Protein AF-A0A2P4XCF8-F1 (afdb_monomer_lite)

Structure (mmCIF, N/CA/C/O backbone):
data_AF-A0A2P4XCF8-F1
#
_entry.id   AF-A0A2P4XCF8-F1
#
loop_
_atom_site.group_PDB
_atom_site.id
_atom_site.type_symbol
_atom_site.label_atom_id
_atom_site.label_alt_id
_atom_site.label_comp_id
_atom_site.label_asym_id
_atom_site.label_entity_id
_atom_site.label_seq_id
_atom_site.pdbx_PDB_ins_code
_atom_site.Cartn_x
_atom_site.Cartn_y
_atom_site.Cartn_z
_atom_site.occupancy
_atom_site.B_iso_or_equiv
_atom_site.auth_seq_id
_atom_site.auth_comp_id
_atom_site.auth_asym_id
_atom_site.auth_atom_id
_atom_site.pdbx_PDB_model_num
ATOM 1 N N . ARG A 1 1 ? 18.009 -1.859 -22.584 1.00 47.28 1 ARG A N 1
ATOM 2 C CA . ARG A 1 1 ? 17.392 -3.135 -22.154 1.00 47.28 1 ARG A CA 1
ATOM 3 C C . ARG A 1 1 ? 18.493 -3.976 -21.520 1.00 47.28 1 ARG A C 1
ATOM 5 O O . ARG A 1 1 ? 19.108 -4.762 -22.222 1.00 47.28 1 ARG A O 1
ATOM 12 N N . GLU A 1 2 ? 18.806 -3.766 -20.247 1.00 42.72 2 GLU A N 1
ATOM 13 C CA . GLU A 1 2 ? 19.659 -4.710 -19.518 1.00 42.72 2 GLU A CA 1
ATOM 14 C C . GLU A 1 2 ? 18.765 -5.636 -18.689 1.00 42.72 2 GLU A C 1
ATOM 16 O O . GLU A 1 2 ? 17.985 -5.171 -17.863 1.00 42.72 2 GLU A O 1
ATOM 21 N N . GLY A 1 3 ? 18.876 -6.946 -18.927 1.00 54.44 3 GLY A N 1
ATOM 22 C CA . GLY A 1 3 ? 18.850 -7.909 -17.826 1.00 54.44 3 GLY A CA 1
ATOM 23 C C . GLY A 1 3 ? 17.571 -8.683 -17.511 1.00 54.44 3 GLY A C 1
ATOM 24 O O . GLY A 1 3 ? 17.564 -9.361 -16.488 1.00 54.44 3 GLY A O 1
ATOM 25 N N . CYS A 1 4 ? 16.515 -8.669 -18.331 1.00 63.50 4 CYS A N 1
ATOM 26 C CA . CYS A 1 4 ? 15.414 -9.615 -18.122 1.00 63.50 4 CYS A CA 1
ATOM 27 C C . CYS A 1 4 ? 14.960 -10.284 -19.421 1.00 63.50 4 CYS A C 1
ATOM 29 O O . CYS A 1 4 ? 14.309 -9.662 -20.254 1.00 63.50 4 CYS A O 1
ATOM 31 N N . ASN A 1 5 ? 15.322 -11.561 -19.572 1.00 63.66 5 ASN A N 1
ATOM 32 C CA . ASN A 1 5 ? 14.910 -12.431 -20.680 1.00 63.66 5 ASN A CA 1
ATOM 33 C C . ASN A 1 5 ? 13.666 -13.270 -20.323 1.00 63.66 5 ASN A C 1
ATOM 35 O O . ASN A 1 5 ? 13.393 -14.275 -20.977 1.00 63.66 5 ASN A O 1
ATOM 39 N N . ALA A 1 6 ? 12.958 -12.921 -19.244 1.00 68.00 6 ALA A N 1
ATOM 40 C CA . ALA A 1 6 ? 11.748 -13.622 -18.840 1.00 68.00 6 ALA A CA 1
ATOM 41 C C . ALA A 1 6 ? 10.607 -13.336 -19.827 1.00 68.00 6 ALA A C 1
ATOM 43 O O . ALA A 1 6 ? 10.536 -12.257 -20.415 1.00 68.00 6 ALA A O 1
ATOM 44 N N . ILE A 1 7 ? 9.702 -14.305 -19.988 1.00 74.44 7 ILE A N 1
ATOM 45 C CA . ILE A 1 7 ? 8.456 -14.098 -20.732 1.00 74.44 7 ILE A CA 1
ATOM 46 C C . ILE A 1 7 ? 7.676 -12.987 -20.026 1.00 74.44 7 ILE A C 1
ATOM 48 O O . ILE A 1 7 ? 7.408 -13.079 -18.826 1.00 74.44 7 ILE A O 1
ATOM 52 N N . GLU A 1 8 ? 7.317 -11.940 -20.766 1.00 78.50 8 GLU A N 1
ATOM 53 C CA . GLU A 1 8 ? 6.497 -10.861 -20.228 1.00 78.50 8 GLU A CA 1
ATOM 54 C C . GLU A 1 8 ? 5.083 -11.384 -19.947 1.00 78.50 8 GLU A C 1
ATOM 56 O O . GLU A 1 8 ? 4.301 -11.653 -20.854 1.00 78.50 8 GLU A O 1
ATOM 61 N N . SER A 1 9 ? 4.775 -11.552 -18.664 1.00 89.31 9 SER A N 1
ATOM 62 C CA . SER A 1 9 ? 3.440 -11.817 -18.131 1.00 89.31 9 SER A CA 1
ATOM 63 C C . SER A 1 9 ? 3.095 -10.745 -17.106 1.00 89.31 9 SER A C 1
ATOM 65 O O . SER A 1 9 ? 4.006 -10.155 -16.525 1.00 89.31 9 SER A O 1
ATOM 67 N N . ASP A 1 10 ? 1.811 -10.525 -16.817 1.00 90.31 10 ASP A N 1
ATOM 68 C CA . ASP A 1 10 ? 1.398 -9.544 -15.801 1.00 90.31 10 ASP A CA 1
ATOM 69 C C . ASP A 1 10 ? 2.101 -9.783 -14.459 1.00 90.31 10 ASP A C 1
ATOM 71 O O . ASP A 1 10 ? 2.633 -8.852 -13.856 1.00 90.31 10 ASP A O 1
ATOM 75 N N . GLN A 1 11 ? 2.214 -11.046 -14.039 1.00 93.75 11 GLN A N 1
ATOM 76 C CA . GLN A 1 11 ? 2.966 -11.405 -12.840 1.00 93.75 11 GLN A CA 1
ATOM 77 C C . GLN A 1 11 ? 4.424 -10.949 -12.930 1.00 93.75 11 GLN A C 1
ATOM 79 O O . GLN A 1 11 ? 4.952 -10.344 -11.997 1.00 93.75 11 GLN A O 1
ATOM 84 N N . HIS A 1 12 ? 5.080 -11.196 -14.063 1.00 90.06 12 HIS A N 1
ATOM 85 C CA . HIS A 1 12 ? 6.446 -10.746 -14.243 1.00 90.06 12 HIS A CA 1
ATOM 86 C C . HIS A 1 12 ? 6.551 -9.218 -14.169 1.00 90.06 12 HIS A C 1
ATOM 88 O O . HIS A 1 12 ? 7.396 -8.697 -13.440 1.00 90.06 12 HIS A O 1
ATOM 94 N N . LEU A 1 13 ? 5.677 -8.490 -14.871 1.00 89.56 13 LEU A N 1
ATOM 95 C CA . LEU A 1 13 ? 5.758 -7.030 -14.957 1.00 89.56 13 LEU A CA 1
ATOM 96 C C . LEU A 1 13 ? 5.456 -6.345 -13.622 1.00 89.56 13 LEU A C 1
ATOM 98 O O . LEU A 1 13 ? 6.090 -5.337 -13.307 1.00 89.56 13 LEU A O 1
ATOM 102 N N . PHE A 1 14 ? 4.501 -6.880 -12.859 1.00 93.31 14 PHE A N 1
ATOM 103 C CA . PHE A 1 14 ? 3.976 -6.241 -11.656 1.00 93.31 14 PHE A CA 1
ATOM 104 C C . PHE A 1 14 ? 4.471 -6.845 -10.350 1.00 93.31 14 PHE A C 1
ATOM 106 O O . PHE A 1 14 ? 4.269 -6.211 -9.318 1.00 93.31 14 PHE A O 1
ATOM 113 N N . PHE A 1 15 ? 5.109 -8.018 -10.357 1.00 93.25 15 PHE A N 1
ATOM 114 C CA . PHE A 1 15 ? 5.485 -8.724 -9.129 1.00 93.25 15 PHE A CA 1
ATOM 115 C C . PHE A 1 15 ? 6.909 -9.294 -9.147 1.00 93.25 15 PHE A C 1
ATOM 117 O O . PHE A 1 15 ? 7.664 -9.024 -8.214 1.00 93.25 15 PHE A O 1
ATOM 124 N N . ASP A 1 16 ? 7.308 -10.019 -10.199 1.00 91.19 16 ASP A N 1
ATOM 125 C CA . ASP A 1 16 ? 8.586 -10.758 -10.191 1.00 91.19 16 ASP A CA 1
ATOM 126 C C . ASP A 1 16 ? 9.787 -9.965 -10.731 1.00 91.19 16 ASP A C 1
ATOM 128 O O . ASP A 1 16 ? 10.932 -10.283 -10.403 1.00 91.19 16 ASP A O 1
ATOM 132 N N . CYS A 1 17 ? 9.570 -8.944 -11.567 1.00 88.81 17 CYS A N 1
ATOM 133 C CA . CYS A 1 17 ? 10.656 -8.116 -12.099 1.00 88.81 17 CYS A CA 1
ATOM 134 C C . CYS A 1 17 ? 11.455 -7.460 -10.959 1.00 88.81 17 CYS A C 1
ATOM 136 O O . CYS A 1 17 ? 10.873 -7.032 -9.968 1.00 88.81 17 CYS A O 1
ATOM 138 N N . THR A 1 18 ? 12.778 -7.319 -11.106 1.00 86.19 18 THR A N 1
ATOM 139 C CA . THR A 1 18 ? 13.702 -6.842 -10.057 1.00 86.19 18 THR A CA 1
ATOM 140 C C . THR A 1 18 ? 13.214 -5.599 -9.306 1.00 86.19 18 THR A C 1
ATOM 142 O O . THR A 1 18 ? 13.278 -5.564 -8.076 1.00 86.19 18 THR A O 1
ATOM 145 N N . LEU A 1 19 ? 12.696 -4.596 -10.026 1.00 83.56 19 LEU A N 1
ATOM 146 C CA . LEU A 1 19 ? 12.141 -3.383 -9.417 1.00 83.56 19 LEU A CA 1
ATOM 147 C C . LEU A 1 19 ? 10.877 -3.690 -8.601 1.00 83.56 19 LEU A C 1
ATOM 149 O O . LEU A 1 19 ? 10.805 -3.342 -7.423 1.00 83.56 19 LEU A O 1
ATOM 153 N N . ALA A 1 20 ? 9.899 -4.359 -9.216 1.00 92.31 20 ALA A N 1
ATOM 154 C CA . ALA A 1 20 ? 8.633 -4.709 -8.578 1.00 92.31 20 ALA A CA 1
ATOM 155 C C . ALA A 1 20 ? 8.856 -5.603 -7.351 1.00 92.31 20 ALA A C 1
ATOM 157 O O . ALA A 1 20 ? 8.339 -5.312 -6.276 1.00 92.31 20 ALA A O 1
ATOM 158 N N . LEU A 1 21 ? 9.703 -6.625 -7.475 1.00 92.88 21 LEU A N 1
ATOM 159 C CA . LEU A 1 21 ? 10.076 -7.527 -6.393 1.00 92.88 21 LEU A CA 1
ATOM 160 C C . LEU A 1 21 ? 10.729 -6.772 -5.231 1.00 92.88 21 LEU A C 1
ATOM 162 O O . LEU A 1 21 ? 10.429 -7.049 -4.069 1.00 92.88 21 LEU A O 1
ATOM 166 N N . GLY A 1 22 ? 11.610 -5.812 -5.530 1.00 92.56 22 GLY A N 1
ATOM 167 C CA . GLY A 1 22 ? 12.216 -4.940 -4.528 1.00 92.56 22 GLY A CA 1
ATOM 168 C C . GLY A 1 22 ? 11.162 -4.177 -3.726 1.00 92.56 22 GLY A C 1
ATOM 169 O O . GLY A 1 22 ? 11.191 -4.205 -2.499 1.00 92.56 22 GLY A O 1
ATOM 170 N N . LEU A 1 23 ? 10.192 -3.564 -4.406 1.00 95.12 23 LEU A N 1
ATOM 171 C CA . LEU A 1 23 ? 9.104 -2.824 -3.761 1.00 95.12 23 LEU A CA 1
ATOM 172 C C . LEU A 1 23 ? 8.175 -3.736 -2.959 1.00 95.12 23 LEU A C 1
ATOM 174 O O . LEU A 1 23 ? 7.912 -3.466 -1.786 1.00 95.12 23 LEU A O 1
ATOM 178 N N . TRP A 1 24 ? 7.732 -4.848 -3.549 1.00 96.44 24 TRP A N 1
ATOM 179 C CA . TRP A 1 24 ? 6.847 -5.797 -2.880 1.00 96.44 24 TRP A CA 1
ATOM 180 C C . TRP A 1 24 ? 7.485 -6.423 -1.650 1.00 96.44 24 TRP A C 1
ATOM 182 O O . TRP A 1 24 ? 6.780 -6.662 -0.680 1.00 96.44 24 TRP A O 1
ATOM 192 N N . ARG A 1 25 ? 8.804 -6.637 -1.614 1.00 95.19 25 ARG A N 1
ATOM 193 C CA . ARG A 1 25 ? 9.470 -7.099 -0.384 1.00 95.19 25 ARG A CA 1
ATOM 194 C C . ARG A 1 25 ? 9.204 -6.167 0.796 1.00 95.19 25 ARG A C 1
ATOM 196 O O . ARG A 1 25 ? 8.838 -6.660 1.855 1.00 95.19 25 ARG A O 1
ATOM 203 N N . HIS A 1 26 ? 9.324 -4.855 0.604 1.00 94.75 26 HIS A N 1
ATOM 204 C CA . HIS A 1 26 ? 9.059 -3.878 1.662 1.00 94.75 26 HIS A CA 1
ATOM 205 C C . HIS A 1 26 ? 7.565 -3.751 1.971 1.00 94.75 26 HIS A C 1
ATOM 207 O O . HIS A 1 26 ? 7.172 -3.761 3.132 1.00 94.75 26 HIS A O 1
ATOM 213 N N . VAL A 1 27 ? 6.719 -3.688 0.941 1.00 95.44 27 VAL A N 1
ATOM 214 C CA . VAL A 1 27 ? 5.262 -3.569 1.111 1.00 95.44 27 VAL A CA 1
ATOM 215 C C . VAL A 1 27 ? 4.676 -4.780 1.842 1.00 95.44 27 VAL A C 1
ATOM 217 O O . VAL A 1 27 ? 3.872 -4.622 2.757 1.00 95.44 27 VAL A O 1
ATOM 220 N N . LEU A 1 28 ? 5.103 -5.991 1.480 1.00 95.50 28 LEU A N 1
ATOM 221 C CA . LEU A 1 28 ? 4.653 -7.225 2.124 1.00 95.50 28 LEU A CA 1
ATOM 222 C C . LEU A 1 28 ? 5.206 -7.379 3.542 1.00 95.50 28 LEU A C 1
ATOM 224 O O . LEU A 1 28 ? 4.567 -8.032 4.363 1.00 95.50 28 LEU A O 1
ATOM 228 N N . ASP A 1 29 ? 6.368 -6.794 3.838 1.00 94.06 29 ASP A N 1
ATOM 229 C CA . ASP A 1 29 ? 6.904 -6.769 5.197 1.00 94.06 29 ASP A CA 1
ATOM 230 C C . ASP A 1 29 ? 6.094 -5.835 6.109 1.00 94.06 29 ASP A C 1
ATOM 232 O O . ASP A 1 29 ? 5.775 -6.223 7.230 1.00 94.06 29 ASP A O 1
ATOM 236 N N . ILE A 1 30 ? 5.648 -4.676 5.598 1.00 93.75 30 ILE A N 1
ATOM 237 C CA . ILE A 1 30 ? 4.744 -3.763 6.323 1.00 93.75 30 ILE A CA 1
ATOM 238 C C . ILE A 1 30 ? 3.482 -4.501 6.780 1.00 93.75 30 ILE A C 1
ATOM 240 O O . ILE A 1 30 ? 3.122 -4.443 7.950 1.00 93.75 30 ILE A O 1
ATOM 244 N N . VAL A 1 31 ? 2.828 -5.248 5.888 1.00 93.38 31 VAL A N 1
ATOM 245 C CA . VAL A 1 31 ? 1.551 -5.920 6.204 1.00 93.38 31 VAL A CA 1
ATOM 246 C C . VAL A 1 31 ? 1.711 -7.321 6.801 1.00 93.38 31 VAL A C 1
ATOM 248 O O . VAL A 1 31 ? 0.72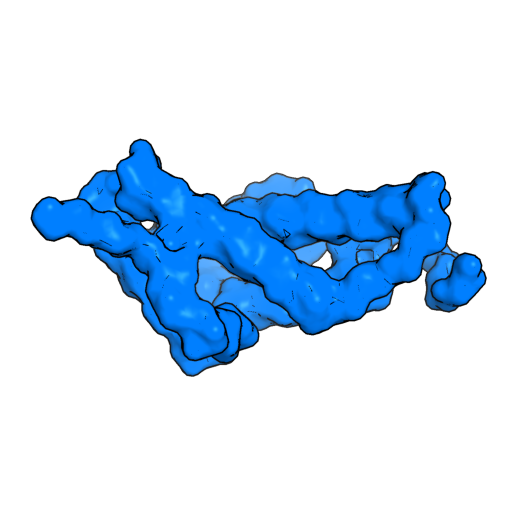0 -8.013 7.037 1.00 93.38 31 VAL A O 1
ATOM 251 N N . ARG A 1 32 ? 2.943 -7.762 7.083 1.00 93.44 32 ARG A N 1
ATOM 252 C CA . ARG A 1 32 ? 3.239 -9.118 7.576 1.00 93.44 32 ARG A CA 1
ATOM 253 C C . ARG A 1 32 ? 2.508 -9.457 8.876 1.00 93.44 32 ARG A C 1
ATOM 255 O O . ARG A 1 32 ? 2.135 -10.612 9.088 1.00 93.44 32 ARG A O 1
ATOM 262 N N . MET A 1 33 ? 2.335 -8.465 9.746 1.00 91.12 33 MET A N 1
ATOM 263 C CA . MET A 1 33 ? 1.647 -8.618 11.031 1.00 91.12 33 MET A CA 1
ATOM 264 C C . MET A 1 33 ? 0.120 -8.591 10.915 1.00 91.12 33 MET A C 1
ATOM 266 O O . MET A 1 33 ? -0.551 -8.971 11.862 1.00 91.12 33 MET A O 1
ATOM 270 N N . LEU A 1 34 ? -0.435 -8.176 9.773 1.00 94.38 34 LEU A N 1
ATOM 271 C CA . LEU A 1 34 ? -1.883 -8.048 9.599 1.00 94.38 34 LEU A CA 1
ATOM 272 C C . LEU A 1 34 ? -2.541 -9.378 9.226 1.00 94.38 34 LEU A C 1
ATOM 274 O O . LEU A 1 34 ? -3.627 -9.688 9.705 1.00 94.38 34 LEU A O 1
ATOM 278 N N . PHE A 1 35 ? -1.872 -10.193 8.406 1.00 96.12 35 PHE A N 1
ATOM 279 C CA . PHE A 1 35 ? -2.468 -11.383 7.792 1.00 96.12 35 PHE A CA 1
ATOM 280 C C . PHE A 1 35 ? -1.853 -12.694 8.290 1.00 96.12 35 PHE A C 1
ATOM 282 O O . PHE A 1 35 ? -0.670 -12.752 8.646 1.00 96.12 35 PHE A O 1
ATOM 289 N N . LYS A 1 36 ? -2.659 -13.767 8.295 1.00 96.19 36 LYS A N 1
ATOM 290 C CA . LYS A 1 36 ? -2.220 -15.128 8.676 1.00 96.19 36 LYS A CA 1
ATOM 291 C C . LYS A 1 36 ? -1.188 -15.701 7.707 1.00 96.19 36 LYS A C 1
ATOM 293 O O . LYS A 1 36 ? -0.314 -16.471 8.103 1.00 96.19 36 LYS A O 1
ATOM 298 N N . HIS A 1 37 ? -1.264 -15.295 6.444 1.00 94.25 37 HIS A N 1
ATOM 299 C CA . HIS A 1 37 ? -0.355 -15.723 5.390 1.00 94.25 37 HIS A CA 1
ATOM 300 C C . HIS A 1 37 ? 0.213 -14.517 4.651 1.00 94.25 37 HIS A C 1
ATOM 302 O O . HIS A 1 37 ? -0.414 -13.461 4.567 1.00 94.25 37 HIS A O 1
ATOM 308 N N . LYS A 1 38 ? 1.416 -14.684 4.102 1.00 95.00 38 LYS A N 1
ATOM 309 C CA . LYS A 1 38 ? 2.035 -13.670 3.252 1.00 95.00 38 LYS A CA 1
ATOM 310 C C . LYS A 1 38 ? 1.221 -13.538 1.952 1.00 95.00 38 LYS A C 1
ATOM 312 O O . LYS A 1 38 ? 1.039 -14.565 1.299 1.00 95.00 38 LYS A O 1
ATOM 317 N N . PRO A 1 39 ? 0.803 -12.321 1.548 1.00 96.00 39 PRO A N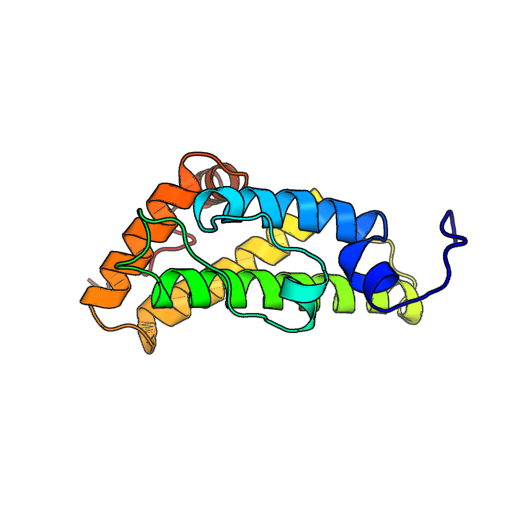 1
ATOM 318 C CA . PRO A 1 39 ? 0.123 -12.127 0.272 1.00 96.00 39 PRO A CA 1
ATOM 319 C C . PRO A 1 39 ? 0.956 -12.646 -0.906 1.00 96.00 39 PRO A C 1
ATOM 321 O O . PRO A 1 39 ? 2.158 -12.372 -1.013 1.00 96.00 39 PRO A O 1
ATOM 324 N N . THR A 1 40 ? 0.306 -13.399 -1.786 1.00 95.44 40 THR A N 1
ATOM 325 C CA . THR A 1 40 ? 0.859 -13.912 -3.042 1.00 95.44 40 THR A CA 1
ATOM 326 C C . THR A 1 40 ? 0.519 -12.986 -4.209 1.00 95.44 40 THR A C 1
ATOM 328 O O . THR A 1 40 ? -0.290 -12.065 -4.080 1.00 95.44 40 THR A O 1
ATOM 331 N N . TRP A 1 41 ? 1.091 -13.260 -5.386 1.00 95.38 41 TRP A N 1
ATOM 332 C CA . TRP A 1 41 ? 0.682 -12.579 -6.614 1.00 95.38 41 TRP A CA 1
ATOM 333 C C . TRP A 1 41 ? -0.831 -12.672 -6.853 1.00 95.38 41 TRP A C 1
ATOM 335 O O . TRP A 1 41 ? -1.447 -11.667 -7.185 1.00 95.38 41 TRP A O 1
ATOM 345 N N . LEU A 1 42 ? -1.448 -13.840 -6.645 1.00 95.81 42 LEU A N 1
ATOM 346 C CA . LEU A 1 42 ? -2.884 -14.010 -6.886 1.00 95.81 42 LEU A CA 1
ATOM 347 C C . LEU A 1 42 ? -3.734 -13.186 -5.916 1.00 95.81 42 LEU A C 1
ATOM 349 O O . LEU A 1 42 ? -4.761 -12.649 -6.323 1.00 95.81 42 LEU A O 1
ATOM 353 N N . ASP A 1 43 ? -3.302 -13.043 -4.663 1.00 96.38 43 ASP A N 1
ATOM 354 C CA . ASP A 1 43 ? -4.006 -12.212 -3.676 1.00 96.38 43 ASP A CA 1
ATOM 355 C C . ASP A 1 43 ? -3.948 -10.728 -4.059 1.00 96.38 43 ASP A C 1
ATOM 357 O O . ASP A 1 43 ? -4.925 -9.993 -3.909 1.00 96.38 43 ASP A O 1
ATOM 361 N N . ILE A 1 44 ? -2.814 -10.298 -4.617 1.00 96.38 44 ILE A N 1
ATOM 362 C CA . ILE A 1 44 ? -2.608 -8.937 -5.114 1.00 96.38 44 ILE A CA 1
ATOM 363 C C . ILE A 1 44 ? -3.414 -8.694 -6.395 1.00 96.38 44 ILE A C 1
ATOM 365 O O . ILE A 1 44 ? -4.182 -7.737 -6.460 1.00 96.38 44 ILE A O 1
ATOM 369 N N . ALA A 1 45 ? -3.248 -9.550 -7.402 1.00 95.31 45 ALA A N 1
ATOM 370 C CA . ALA A 1 45 ? -3.804 -9.363 -8.737 1.00 95.31 45 ALA A CA 1
ATOM 371 C C . ALA A 1 45 ? -5.329 -9.480 -8.763 1.00 95.31 45 ALA A C 1
ATOM 373 O O . ALA A 1 45 ? -5.992 -8.723 -9.464 1.00 95.31 45 ALA A O 1
ATOM 374 N N . LEU A 1 46 ? -5.886 -10.413 -7.986 1.00 94.94 46 LEU A N 1
ATOM 375 C CA . LEU A 1 46 ? -7.329 -10.663 -7.938 1.00 94.94 46 LEU A CA 1
ATOM 376 C C . LEU A 1 46 ? -8.014 -9.966 -6.765 1.00 94.94 46 LEU A C 1
ATOM 378 O O . LEU A 1 46 ? -9.201 -10.183 -6.546 1.00 94.94 46 LEU A O 1
ATOM 382 N N . ALA A 1 47 ? -7.269 -9.169 -5.994 1.00 94.12 47 ALA A N 1
ATOM 383 C CA . ALA A 1 47 ? -7.764 -8.516 -4.793 1.00 94.12 47 ALA A CA 1
ATOM 384 C C . ALA A 1 47 ? -8.500 -9.476 -3.839 1.00 94.12 47 ALA A C 1
ATOM 386 O O . ALA A 1 47 ? -9.537 -9.116 -3.285 1.00 94.12 47 ALA A O 1
ATOM 387 N N . ARG A 1 48 ? -7.975 -10.699 -3.670 1.00 93.44 48 ARG A N 1
ATOM 388 C CA . ARG A 1 48 ? -8.647 -11.740 -2.881 1.00 93.44 48 ARG A CA 1
ATOM 389 C C . ARG A 1 48 ? -8.804 -11.287 -1.438 1.00 93.44 48 ARG A C 1
ATOM 391 O O . ARG A 1 48 ? -7.933 -10.609 -0.889 1.00 93.44 48 ARG A O 1
ATOM 398 N N . GLU A 1 49 ? -9.904 -11.715 -0.840 1.00 92.19 49 GLU A N 1
ATOM 399 C CA . GLU A 1 49 ? -10.118 -11.588 0.590 1.00 92.19 49 GLU A CA 1
ATOM 400 C C . GLU A 1 49 ? -9.003 -12.319 1.343 1.00 92.19 49 GLU A C 1
ATOM 402 O O . GLU A 1 49 ? -8.630 -13.450 1.013 1.00 92.19 49 GLU A O 1
ATOM 407 N N . MET A 1 50 ? -8.423 -11.629 2.319 1.00 94.62 50 MET A N 1
ATOM 408 C CA . MET A 1 50 ? -7.276 -12.105 3.071 1.00 94.62 50 MET A CA 1
ATOM 409 C C . MET A 1 50 ? -7.654 -12.277 4.531 1.00 94.62 50 MET A C 1
ATOM 411 O O . MET A 1 50 ? -8.128 -11.342 5.164 1.00 94.62 50 MET A O 1
ATOM 415 N N . HIS A 1 51 ? -7.346 -13.445 5.086 1.00 95.44 51 HIS A N 1
ATOM 416 C CA . HIS A 1 51 ? -7.602 -13.723 6.493 1.00 95.44 51 HIS A CA 1
ATOM 417 C C . HIS A 1 51 ? -6.646 -12.928 7.385 1.00 95.44 51 HIS A C 1
ATOM 419 O O . HIS A 1 51 ? -5.426 -13.171 7.395 1.00 95.44 51 HIS A O 1
ATOM 425 N N . VAL A 1 52 ? -7.211 -11.995 8.149 1.00 97.00 52 VAL A N 1
ATOM 426 C CA . VAL A 1 52 ? -6.482 -11.242 9.170 1.00 97.00 52 VAL A CA 1
ATOM 427 C C . VAL A 1 52 ? -6.074 -12.157 10.323 1.00 97.00 52 VAL A C 1
ATOM 429 O O . VAL A 1 52 ? -6.674 -13.210 10.547 1.00 97.00 52 VAL A O 1
ATOM 432 N N . ARG A 1 53 ? -5.000 -11.813 11.037 1.00 96.06 53 ARG A N 1
ATOM 433 C CA . ARG A 1 53 ? -4.632 -12.530 12.268 1.00 96.06 53 ARG A CA 1
ATOM 434 C C . ARG A 1 53 ? -5.680 -12.285 13.348 1.00 96.06 53 ARG A C 1
ATOM 436 O O . ARG A 1 53 ? -6.354 -11.264 13.326 1.00 96.06 53 ARG A O 1
ATOM 443 N N . ASP A 1 54 ? -5.762 -13.192 14.317 1.00 96.50 54 ASP A N 1
ATOM 444 C CA . ASP A 1 54 ? -6.824 -13.167 15.331 1.00 96.50 54 ASP A CA 1
ATOM 445 C C . ASP A 1 54 ? -6.841 -11.847 16.130 1.00 96.50 54 ASP A C 1
ATOM 447 O O . ASP A 1 54 ? -7.906 -11.323 16.440 1.00 96.50 54 ASP A O 1
ATOM 451 N N . GLU A 1 55 ? -5.666 -11.250 16.362 1.00 94.56 55 GLU A N 1
ATOM 452 C CA . GLU A 1 55 ? -5.484 -9.937 17.005 1.00 94.56 55 GLU A CA 1
ATOM 453 C C . GLU A 1 55 ? -6.109 -8.747 16.246 1.00 94.56 55 GLU A C 1
ATOM 455 O O . GLU A 1 55 ? -6.219 -7.657 16.807 1.00 94.56 55 GLU A O 1
ATOM 460 N N . TRP A 1 56 ? -6.498 -8.953 14.986 1.00 95.81 56 TRP A N 1
ATOM 461 C CA . TRP A 1 56 ? -7.080 -7.957 14.086 1.00 95.81 56 TRP A CA 1
ATOM 462 C C . TRP A 1 56 ? -8.533 -8.248 13.717 1.00 95.81 56 TRP A C 1
ATOM 464 O O . TRP A 1 56 ? -9.093 -7.511 12.912 1.00 95.81 56 TRP A O 1
ATOM 474 N N . THR A 1 57 ? -9.154 -9.282 14.291 1.00 95.19 57 THR A N 1
ATOM 475 C CA . THR A 1 57 ? -10.539 -9.673 13.964 1.00 95.19 57 THR A CA 1
ATOM 476 C C . THR A 1 57 ? -11.513 -8.503 14.144 1.00 95.19 57 THR A C 1
ATOM 478 O O . THR A 1 57 ? -12.300 -8.210 13.252 1.00 95.19 57 THR A O 1
ATOM 481 N N . ASP A 1 58 ? -11.376 -7.741 15.233 1.00 95.25 58 ASP A N 1
ATOM 482 C CA . ASP A 1 58 ? -12.226 -6.569 15.508 1.00 95.25 58 ASP A CA 1
ATOM 483 C C . ASP A 1 58 ? -11.921 -5.354 14.605 1.00 95.25 58 ASP A C 1
ATOM 485 O O . ASP A 1 58 ? -12.618 -4.347 14.664 1.00 95.25 58 ASP A O 1
ATOM 489 N N . HIS A 1 59 ? -10.864 -5.428 13.789 1.00 97.12 59 HIS A N 1
ATOM 490 C CA . HIS A 1 59 ? -10.383 -4.361 12.903 1.00 97.12 59 HIS A CA 1
ATOM 491 C C . HIS A 1 59 ? -10.359 -4.811 11.432 1.00 97.12 59 HIS A C 1
ATOM 493 O O . HIS A 1 59 ? -9.699 -4.174 10.610 1.00 97.12 59 HIS A O 1
ATOM 499 N N . GLU A 1 60 ? -11.022 -5.920 11.088 1.00 96.12 60 GLU A N 1
ATOM 500 C CA . GLU A 1 60 ? -10.872 -6.590 9.791 1.00 96.12 60 GLU A CA 1
ATOM 501 C C . GLU A 1 60 ? -11.137 -5.653 8.606 1.00 96.12 60 GLU A C 1
ATOM 503 O O . GLU A 1 60 ? -10.322 -5.577 7.686 1.00 96.12 60 GLU A O 1
ATOM 508 N N . VAL A 1 61 ? -12.213 -4.865 8.679 1.00 95.88 61 VAL A N 1
ATOM 509 C CA . VAL A 1 61 ? -12.576 -3.874 7.652 1.00 95.88 61 VAL A CA 1
ATOM 510 C C . VAL A 1 61 ? -11.469 -2.830 7.480 1.00 95.88 61 VAL A C 1
ATOM 512 O O . VAL A 1 61 ? -11.014 -2.566 6.369 1.00 95.88 61 VAL A O 1
ATOM 515 N N . ILE A 1 62 ? -10.961 -2.293 8.589 1.00 97.62 62 ILE A N 1
ATOM 516 C CA . ILE A 1 62 ? -9.916 -1.264 8.584 1.00 97.62 62 ILE A CA 1
ATOM 517 C C . ILE A 1 62 ? -8.599 -1.815 8.032 1.00 97.62 62 ILE A C 1
ATOM 519 O O . ILE A 1 62 ? -7.911 -1.145 7.259 1.00 97.62 62 ILE A O 1
ATOM 523 N N . VAL A 1 63 ? -8.245 -3.044 8.406 1.00 97.12 63 VAL A N 1
ATOM 524 C CA . VAL A 1 63 ? -7.061 -3.743 7.898 1.00 97.12 63 VAL A CA 1
ATOM 525 C C . VAL A 1 63 ? -7.182 -4.008 6.398 1.00 97.12 63 VAL A C 1
ATOM 527 O O . VAL A 1 63 ? -6.213 -3.784 5.664 1.00 97.12 63 VAL A O 1
ATOM 530 N N . ALA A 1 64 ? -8.357 -4.435 5.929 1.00 96.56 64 ALA A N 1
ATOM 531 C CA . ALA A 1 64 ? -8.630 -4.639 4.512 1.00 96.56 64 ALA A CA 1
ATOM 532 C C . ALA A 1 64 ? -8.473 -3.332 3.722 1.00 96.56 64 ALA A C 1
ATOM 534 O O . ALA A 1 64 ? -7.756 -3.313 2.719 1.00 96.56 64 ALA A O 1
ATOM 535 N N . ASP A 1 65 ? -9.029 -2.224 4.212 1.00 96.88 65 ASP A N 1
ATOM 536 C CA . ASP A 1 65 ? -8.913 -0.910 3.575 1.00 96.88 65 ASP A CA 1
ATOM 537 C C . ASP A 1 65 ? -7.461 -0.417 3.515 1.00 96.88 65 ASP A C 1
ATOM 539 O O . ASP A 1 65 ? -6.978 -0.004 2.454 1.00 96.88 65 ASP A O 1
ATOM 543 N N . VAL A 1 66 ? -6.715 -0.525 4.621 1.00 96.50 66 VAL A N 1
ATOM 544 C CA . VAL A 1 66 ? -5.279 -0.193 4.667 1.00 96.50 66 VAL A CA 1
ATOM 545 C C . VAL A 1 66 ? -4.500 -1.008 3.633 1.00 96.50 66 VAL A C 1
ATOM 547 O O . VAL A 1 66 ? -3.696 -0.452 2.874 1.00 96.50 66 VAL A O 1
ATOM 550 N N . TRP A 1 67 ? -4.756 -2.315 3.558 1.00 97.12 67 TRP A N 1
ATOM 551 C CA . TRP A 1 67 ? -4.122 -3.189 2.577 1.00 97.12 67 TRP A CA 1
ATOM 552 C C . TRP A 1 67 ? -4.494 -2.811 1.145 1.00 97.12 67 TRP A C 1
ATOM 554 O O . TRP A 1 67 ? -3.617 -2.709 0.287 1.00 97.12 67 TRP A O 1
ATOM 564 N N . HIS A 1 68 ? -5.772 -2.565 0.872 1.00 97.38 68 HIS A N 1
ATOM 565 C CA . HIS A 1 68 ? -6.256 -2.218 -0.458 1.00 97.38 68 HIS A CA 1
ATOM 566 C C . HIS A 1 68 ? -5.665 -0.908 -0.966 1.00 97.38 68 HIS A C 1
ATOM 568 O O . HIS A 1 68 ? -5.266 -0.847 -2.134 1.00 97.38 68 HIS A O 1
ATOM 574 N N . VAL A 1 69 ? -5.522 0.107 -0.112 1.00 97.75 69 VAL A N 1
ATOM 575 C CA . VAL A 1 69 ? -4.824 1.347 -0.475 1.00 97.75 69 VAL A CA 1
ATOM 576 C C . VAL A 1 69 ? -3.359 1.060 -0.791 1.00 97.75 69 VAL A C 1
ATOM 578 O O . VAL A 1 69 ? -2.885 1.432 -1.865 1.00 97.75 69 VAL A O 1
ATOM 581 N N . LEU A 1 70 ? -2.636 0.382 0.105 1.00 97.00 70 LEU A N 1
ATOM 582 C CA . LEU A 1 70 ? -1.203 0.139 -0.068 1.00 97.00 70 LEU A CA 1
ATOM 583 C C . LEU A 1 70 ? -0.911 -0.699 -1.324 1.00 97.00 70 LEU A C 1
ATOM 585 O O . LEU A 1 70 ? -0.010 -0.372 -2.101 1.00 97.00 70 LEU A O 1
ATOM 589 N N . ARG A 1 71 ? -1.723 -1.734 -1.563 1.00 97.81 71 ARG A N 1
ATOM 590 C CA . ARG A 1 71 ? -1.712 -2.559 -2.775 1.00 97.81 71 ARG A CA 1
ATOM 591 C C . ARG A 1 71 ? -1.935 -1.710 -4.023 1.00 97.81 71 ARG A C 1
ATOM 593 O O . ARG A 1 71 ? -1.141 -1.781 -4.957 1.00 97.81 71 ARG A O 1
ATOM 600 N N . SER A 1 72 ? -2.995 -0.902 -4.037 1.00 98.12 72 SER A N 1
ATOM 601 C CA . SER A 1 72 ? -3.389 -0.115 -5.213 1.00 98.12 72 SER A CA 1
ATOM 602 C C . SER A 1 72 ? -2.353 0.950 -5.562 1.00 98.12 72 SER A C 1
ATOM 604 O O . SER A 1 72 ? -1.977 1.086 -6.724 1.00 98.12 72 SER A O 1
ATOM 606 N N . VAL A 1 73 ? -1.828 1.659 -4.559 1.00 98.31 73 VAL A N 1
ATOM 607 C CA . VAL A 1 73 ? -0.777 2.668 -4.755 1.00 98.31 73 VAL A CA 1
ATOM 608 C C . VAL A 1 73 ? 0.512 2.027 -5.273 1.00 98.31 73 VAL A C 1
ATOM 610 O O . VAL A 1 73 ? 1.160 2.585 -6.158 1.00 98.31 73 VAL A O 1
ATOM 613 N N . THR A 1 74 ? 0.867 0.841 -4.774 1.00 98.06 74 THR A N 1
ATOM 614 C CA . THR A 1 74 ? 2.066 0.114 -5.214 1.00 98.06 74 THR A CA 1
ATOM 615 C C . THR A 1 74 ? 1.927 -0.366 -6.658 1.00 98.06 74 THR A C 1
ATOM 617 O O . THR A 1 74 ? 2.816 -0.111 -7.469 1.00 98.06 74 THR A O 1
ATOM 620 N N . LEU A 1 75 ? 0.798 -0.990 -7.016 1.00 97.81 75 LEU A N 1
ATOM 621 C CA . LEU A 1 75 ? 0.505 -1.399 -8.395 1.00 97.81 75 LEU A CA 1
ATOM 622 C C . LEU A 1 75 ? 0.525 -0.203 -9.352 1.00 97.81 75 LEU A C 1
ATOM 624 O O . LEU A 1 75 ? 1.167 -0.259 -10.402 1.00 97.81 75 LEU A O 1
ATOM 628 N N . HIS A 1 76 ? -0.121 0.900 -8.967 1.00 97.81 76 HIS A N 1
ATOM 629 C CA . HIS A 1 76 ? -0.136 2.125 -9.760 1.00 97.81 76 HIS A CA 1
ATOM 630 C C . HIS A 1 76 ? 1.271 2.703 -9.956 1.00 97.81 76 HIS A C 1
ATOM 632 O O . HIS A 1 76 ? 1.612 3.130 -11.062 1.00 97.81 76 HIS A O 1
ATOM 638 N N . PHE A 1 77 ? 2.103 2.698 -8.910 1.00 97.50 77 PHE A N 1
ATOM 639 C CA . PHE A 1 77 ? 3.486 3.148 -9.011 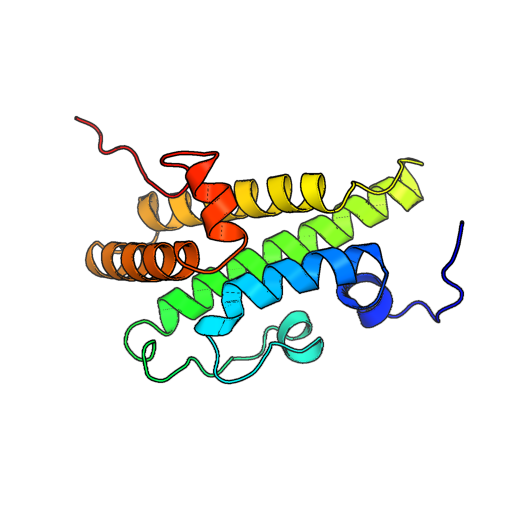1.00 97.50 77 PHE A CA 1
ATOM 640 C C . PHE A 1 77 ? 4.284 2.277 -9.985 1.00 97.50 77 PHE A C 1
ATOM 642 O O . PHE A 1 77 ? 4.912 2.819 -10.891 1.00 97.50 77 PHE A O 1
ATOM 649 N N . VAL A 1 78 ? 4.232 0.948 -9.835 1.00 95.88 78 VAL A N 1
ATOM 650 C CA . VAL A 1 78 ? 4.960 0.005 -10.702 1.00 95.88 78 VAL A CA 1
ATOM 651 C C . VAL A 1 78 ? 4.549 0.186 -12.162 1.00 95.88 78 VAL A C 1
ATOM 653 O O . VAL A 1 78 ? 5.413 0.305 -13.032 1.00 95.88 78 VAL A O 1
ATOM 656 N N . TRP A 1 79 ? 3.243 0.284 -12.425 1.00 95.25 79 TRP A N 1
ATOM 657 C CA . TRP A 1 79 ? 2.713 0.560 -13.760 1.00 95.25 79 TRP A CA 1
ATOM 658 C C . TRP A 1 79 ? 3.256 1.875 -14.333 1.00 95.25 79 TRP A C 1
ATOM 660 O O . TRP A 1 79 ? 3.796 1.909 -15.440 1.00 95.25 79 TRP A O 1
ATOM 670 N N . SER A 1 80 ? 3.147 2.957 -13.559 1.00 95.31 80 SER A N 1
ATOM 671 C CA . SER A 1 80 ? 3.535 4.298 -13.997 1.00 95.31 80 SER A CA 1
ATOM 672 C C . SER A 1 80 ? 5.036 4.400 -14.248 1.00 95.31 80 SER A C 1
ATOM 674 O O . SER A 1 80 ? 5.457 4.961 -15.256 1.00 95.31 80 SER A O 1
ATOM 676 N N . ASP A 1 81 ? 5.857 3.857 -13.348 1.00 94.06 81 ASP A N 1
ATOM 677 C CA . ASP A 1 81 ? 7.311 3.911 -13.468 1.00 94.06 81 ASP A CA 1
ATOM 678 C C . ASP A 1 81 ? 7.805 3.113 -14.672 1.00 94.06 81 ASP A C 1
ATOM 680 O O . ASP A 1 81 ? 8.601 3.615 -15.466 1.00 94.06 81 ASP A O 1
ATOM 684 N N . ARG A 1 82 ? 7.246 1.914 -14.874 1.00 91.12 82 ARG A N 1
ATOM 685 C CA . ARG A 1 82 ? 7.531 1.092 -16.049 1.00 91.12 82 ARG A CA 1
ATOM 686 C C . ARG A 1 82 ? 7.176 1.822 -17.342 1.00 91.12 82 ARG A C 1
ATOM 688 O O . ARG A 1 82 ? 7.993 1.848 -18.259 1.00 91.12 82 ARG A O 1
ATOM 695 N N . ASN A 1 83 ? 6.001 2.446 -17.415 1.00 91.56 83 ASN A N 1
ATOM 696 C CA . ASN A 1 83 ? 5.586 3.180 -18.611 1.00 91.56 83 ASN A CA 1
ATOM 697 C C . ASN A 1 83 ? 6.489 4.380 -18.899 1.00 91.56 83 ASN A C 1
ATOM 699 O O . ASN A 1 83 ? 6.874 4.575 -20.048 1.00 91.56 83 ASN A O 1
ATOM 703 N N . ARG A 1 84 ? 6.920 5.126 -17.877 1.00 92.62 84 ARG A N 1
ATOM 704 C CA . ARG A 1 84 ? 7.916 6.194 -18.063 1.00 92.62 84 ARG A CA 1
ATOM 705 C C . ARG A 1 84 ? 9.248 5.658 -18.588 1.00 92.62 84 ARG A C 1
ATOM 707 O O . ARG A 1 84 ? 9.887 6.301 -19.416 1.00 92.62 84 ARG A O 1
ATOM 714 N N . CYS A 1 85 ? 9.677 4.480 -18.137 1.00 90.25 85 CYS A N 1
ATOM 715 C CA . CYS A 1 85 ? 10.899 3.863 -18.652 1.00 90.25 85 CYS A CA 1
ATOM 716 C C . CYS A 1 85 ? 10.760 3.448 -20.122 1.00 90.25 85 CYS A C 1
ATOM 718 O O . CYS A 1 85 ? 11.683 3.638 -20.911 1.00 90.25 85 CYS A O 1
ATOM 720 N N . LEU A 1 86 ? 9.609 2.878 -20.489 1.00 88.69 86 LEU A N 1
ATOM 721 C CA . LEU A 1 86 ? 9.361 2.355 -21.833 1.00 88.69 86 LEU A CA 1
ATOM 722 C C . LEU A 1 86 ? 9.097 3.453 -22.866 1.00 88.69 86 LEU A C 1
ATOM 724 O O . LEU A 1 86 ? 9.621 3.368 -23.974 1.00 88.69 86 LEU A O 1
ATOM 728 N N . PHE A 1 87 ? 8.289 4.454 -22.518 1.00 92.44 87 PHE A N 1
ATOM 729 C CA . PHE A 1 87 ? 7.788 5.449 -23.467 1.00 92.44 87 PHE A CA 1
ATOM 730 C C . PHE A 1 87 ? 8.514 6.793 -23.379 1.00 92.44 87 PHE A C 1
ATOM 732 O O . PHE A 1 87 ? 8.698 7.438 -24.407 1.00 92.44 87 PHE A O 1
ATOM 739 N N . ASP A 1 88 ? 9.002 7.176 -22.196 1.00 94.06 88 ASP A N 1
ATOM 740 C CA . ASP A 1 88 ? 9.686 8.464 -22.000 1.00 94.06 88 ASP A CA 1
ATOM 741 C C . ASP A 1 88 ? 11.218 8.319 -21.955 1.00 94.06 88 ASP A C 1
ATOM 743 O O . ASP A 1 88 ? 11.931 9.301 -21.742 1.00 94.06 88 ASP A O 1
ATOM 747 N N . GLY A 1 89 ? 11.744 7.095 -22.087 1.00 89.81 89 GLY A N 1
ATOM 748 C CA . GLY A 1 89 ? 13.181 6.808 -22.013 1.00 89.81 89 GLY A CA 1
ATOM 749 C C . GLY A 1 89 ? 13.815 7.114 -20.651 1.00 89.81 89 GLY A C 1
ATOM 750 O O . GLY A 1 89 ? 15.034 7.281 -20.559 1.00 89.81 89 GLY A O 1
ATOM 751 N N . ARG A 1 90 ? 13.009 7.220 -19.585 1.00 90.19 90 ARG A N 1
ATOM 752 C CA . ARG A 1 90 ? 13.514 7.474 -18.230 1.00 90.19 90 ARG A CA 1
ATOM 753 C C . ARG A 1 90 ? 14.209 6.243 -17.653 1.00 90.19 90 ARG A C 1
ATOM 755 O O . ARG A 1 90 ? 13.923 5.108 -18.022 1.00 90.19 90 ARG A O 1
ATOM 762 N N . GLN A 1 91 ? 15.116 6.479 -16.711 1.00 90.00 91 GLN A N 1
ATOM 763 C CA . GLN A 1 91 ? 15.683 5.401 -15.906 1.00 90.00 91 GLN A CA 1
ATOM 764 C C . GLN A 1 91 ? 14.685 4.954 -14.826 1.00 90.00 91 GLN A C 1
ATOM 766 O O . GLN A 1 91 ? 13.928 5.801 -14.337 1.00 90.00 91 GLN A O 1
ATOM 771 N N . PRO A 1 92 ? 14.701 3.667 -14.429 1.00 89.44 92 PRO A N 1
ATOM 772 C CA . PRO A 1 92 ? 13.877 3.167 -13.333 1.00 89.44 92 PRO A CA 1
ATOM 773 C C . PRO A 1 92 ? 14.093 3.964 -12.049 1.00 89.44 92 PRO A C 1
ATOM 775 O O . PRO A 1 92 ? 15.231 4.297 -11.700 1.00 89.44 92 PRO A O 1
ATOM 778 N N . THR A 1 93 ? 13.013 4.244 -11.321 1.00 93.00 93 THR A N 1
ATOM 779 C CA . THR A 1 93 ? 13.132 4.935 -10.035 1.00 93.00 93 THR A CA 1
ATOM 780 C C . THR A 1 93 ? 13.831 4.016 -9.022 1.00 93.00 93 THR A C 1
ATOM 782 O O . THR A 1 93 ? 13.388 2.881 -8.832 1.00 93.00 93 THR A O 1
ATOM 785 N N . PRO A 1 94 ? 14.888 4.469 -8.316 1.00 93.50 94 PRO A N 1
ATOM 786 C CA . PRO A 1 94 ? 15.532 3.663 -7.281 1.00 93.50 94 PRO A CA 1
ATOM 787 C C . PRO A 1 94 ? 14.544 3.220 -6.193 1.00 93.50 94 PRO A C 1
ATOM 789 O O . PRO A 1 94 ? 13.714 4.016 -5.754 1.00 93.50 94 PRO A O 1
ATOM 792 N N . THR A 1 95 ? 14.674 1.984 -5.696 1.00 92.00 95 THR A N 1
ATOM 793 C CA . THR A 1 95 ? 13.710 1.357 -4.769 1.00 92.00 95 THR A CA 1
ATOM 794 C C . THR A 1 95 ? 13.360 2.233 -3.567 1.00 92.00 95 THR A C 1
ATOM 796 O O . THR A 1 95 ? 12.187 2.391 -3.245 1.00 92.00 95 THR A O 1
ATOM 799 N N . LEU A 1 96 ? 14.350 2.853 -2.915 1.00 91.94 96 LEU A N 1
ATOM 800 C CA . LEU A 1 96 ? 14.093 3.698 -1.746 1.00 91.94 96 LEU A CA 1
ATOM 801 C C . LEU A 1 96 ? 13.287 4.957 -2.104 1.00 91.94 96 LEU A C 1
ATOM 803 O O . LEU A 1 96 ? 12.374 5.322 -1.369 1.00 91.94 96 LEU A O 1
ATOM 807 N N . ALA A 1 97 ? 13.589 5.598 -3.237 1.00 94.38 97 ALA A N 1
ATOM 808 C CA . ALA A 1 97 ? 12.845 6.765 -3.711 1.00 94.38 97 ALA A CA 1
ATOM 809 C C . ALA A 1 97 ? 11.412 6.384 -4.116 1.00 94.38 97 ALA A C 1
ATOM 811 O O . ALA A 1 97 ? 10.461 7.083 -3.774 1.00 94.38 97 ALA A O 1
ATOM 812 N N . ALA A 1 98 ? 11.248 5.236 -4.771 1.00 95.88 98 ALA A N 1
ATOM 813 C CA . ALA A 1 98 ? 9.949 4.672 -5.110 1.00 95.88 98 ALA A CA 1
ATOM 814 C C . ALA A 1 98 ? 9.096 4.387 -3.860 1.00 95.88 98 ALA A C 1
ATOM 816 O O . ALA A 1 98 ? 7.927 4.769 -3.816 1.00 95.88 98 ALA A O 1
ATOM 817 N N . LEU A 1 99 ? 9.684 3.807 -2.806 1.00 95.38 99 LEU A N 1
ATOM 818 C CA . LEU A 1 99 ? 8.991 3.591 -1.531 1.00 95.38 99 LEU A CA 1
ATOM 819 C C . LEU A 1 99 ? 8.545 4.896 -0.875 1.00 95.38 99 LEU A C 1
ATOM 821 O O . LEU A 1 99 ? 7.439 4.945 -0.349 1.00 95.38 99 LEU A O 1
ATOM 825 N N . GLN A 1 100 ? 9.356 5.958 -0.927 1.00 95.44 100 GLN A N 1
ATOM 826 C CA . GLN A 1 100 ? 8.938 7.266 -0.408 1.00 95.44 100 GLN A CA 1
ATOM 827 C C . GLN A 1 100 ? 7.692 7.779 -1.134 1.00 95.44 100 GLN A C 1
ATOM 829 O O . GLN A 1 100 ? 6.746 8.215 -0.486 1.00 95.44 100 GLN A O 1
ATOM 834 N N . VAL A 1 101 ? 7.648 7.673 -2.466 1.00 97.12 101 VAL A N 1
ATOM 835 C CA . VAL A 1 101 ? 6.470 8.078 -3.251 1.00 97.12 101 VAL A CA 1
ATOM 836 C C . VAL A 1 101 ? 5.248 7.238 -2.877 1.00 97.12 101 VAL A C 1
ATOM 838 O O . VAL A 1 101 ? 4.187 7.795 -2.600 1.00 97.12 101 VAL A O 1
ATOM 841 N N . ILE A 1 102 ? 5.399 5.913 -2.811 1.00 97.75 102 ILE A N 1
ATOM 842 C CA . ILE A 1 102 ? 4.316 4.992 -2.441 1.00 97.75 102 ILE A CA 1
ATOM 843 C C . ILE A 1 102 ? 3.770 5.325 -1.049 1.00 97.75 102 ILE A C 1
ATOM 845 O O . ILE A 1 102 ? 2.563 5.493 -0.893 1.00 97.75 102 ILE A O 1
ATOM 849 N N . LEU A 1 103 ? 4.635 5.466 -0.042 1.00 97.19 103 LEU A N 1
ATOM 850 C CA . LEU A 1 103 ? 4.212 5.714 1.338 1.00 97.19 103 LEU A CA 1
ATOM 851 C C . LEU A 1 103 ? 3.629 7.118 1.533 1.00 97.19 103 LEU A C 1
ATOM 853 O O . LEU A 1 103 ? 2.673 7.278 2.291 1.00 97.19 103 LEU A O 1
ATOM 857 N N . MET A 1 104 ? 4.124 8.124 0.808 1.00 97.69 104 MET A N 1
ATOM 858 C CA . MET A 1 104 ? 3.530 9.464 0.805 1.00 97.69 104 MET A CA 1
ATOM 859 C C . MET A 1 104 ? 2.122 9.468 0.204 1.00 97.69 104 MET A C 1
ATOM 861 O O . MET A 1 104 ? 1.214 10.080 0.77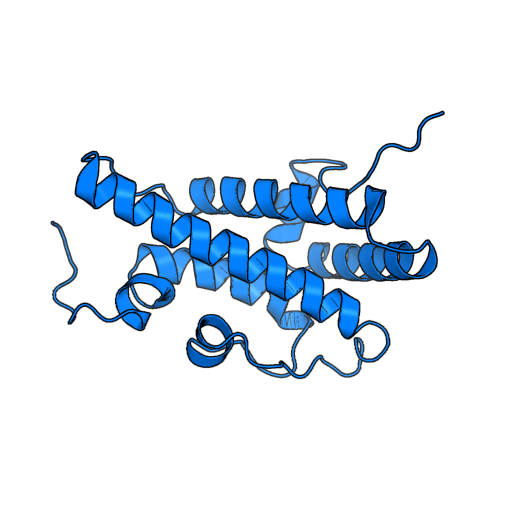8 1.00 97.69 104 MET A O 1
ATOM 865 N N . THR A 1 105 ? 1.917 8.772 -0.917 1.00 98.25 105 THR A N 1
ATOM 866 C CA . THR A 1 105 ? 0.591 8.637 -1.535 1.00 98.25 105 THR A CA 1
ATOM 867 C C . THR A 1 105 ? -0.341 7.811 -0.651 1.00 98.25 105 THR A C 1
ATOM 869 O O . THR A 1 105 ? -1.466 8.235 -0.394 1.00 98.25 105 THR A O 1
ATOM 872 N N . PHE A 1 106 ? 0.133 6.695 -0.092 1.00 98.00 106 PHE A N 1
ATOM 873 C CA . PHE A 1 106 ? -0.596 5.909 0.905 1.00 98.00 106 PHE A CA 1
ATOM 874 C C . PHE A 1 106 ? -1.044 6.782 2.086 1.00 98.00 106 PHE A C 1
ATOM 876 O O . PHE A 1 106 ? -2.230 6.832 2.404 1.00 98.00 106 PHE A O 1
ATOM 883 N N . ALA A 1 107 ? -0.137 7.562 2.676 1.00 97.19 107 ALA A N 1
ATOM 884 C CA . ALA A 1 107 ? -0.464 8.447 3.788 1.00 97.19 107 ALA A CA 1
ATOM 885 C C . ALA A 1 107 ? -1.498 9.523 3.409 1.00 97.19 107 ALA A C 1
ATOM 887 O O . ALA A 1 107 ? -2.310 9.923 4.242 1.00 97.19 107 ALA A O 1
ATOM 888 N N . ALA A 1 108 ? -1.520 9.982 2.153 1.00 96.94 108 ALA A N 1
ATOM 889 C CA . ALA A 1 108 ? -2.559 10.893 1.678 1.00 96.94 108 ALA A CA 1
ATOM 890 C C . ALA A 1 108 ? -3.956 10.254 1.702 1.00 96.94 108 ALA A C 1
ATOM 892 O O . ALA A 1 108 ? -4.906 10.916 2.130 1.00 96.94 108 ALA A O 1
ATOM 893 N N . HIS A 1 109 ? -4.071 8.980 1.318 1.00 97.81 109 HIS A N 1
ATOM 894 C CA . HIS A 1 109 ? -5.315 8.215 1.421 1.00 97.81 109 HIS A CA 1
ATOM 895 C C . HIS A 1 109 ? -5.710 7.947 2.877 1.00 97.81 109 HIS A C 1
ATOM 897 O O . HIS A 1 109 ? -6.865 8.152 3.233 1.00 97.81 109 HIS A O 1
ATOM 903 N N . ILE A 1 110 ? -4.755 7.620 3.750 1.00 96.88 110 ILE A N 1
ATOM 904 C CA . ILE A 1 110 ? -5.009 7.482 5.193 1.00 96.88 110 ILE A CA 1
ATOM 905 C C . ILE A 1 110 ? -5.592 8.771 5.786 1.00 96.88 110 ILE A C 1
ATOM 907 O O . ILE A 1 110 ? -6.625 8.754 6.454 1.00 96.88 110 ILE A O 1
ATOM 911 N N . ARG A 1 111 ? -4.997 9.929 5.473 1.00 96.00 111 ARG A N 1
ATOM 912 C CA . ARG A 1 111 ? -5.543 11.231 5.892 1.00 96.00 111 ARG A CA 1
ATOM 913 C C . ARG A 1 111 ? -6.902 11.533 5.262 1.00 96.00 111 ARG A C 1
ATOM 915 O O . ARG A 1 111 ? -7.631 12.378 5.777 1.00 96.00 111 ARG A O 1
ATOM 922 N N . TYR A 1 112 ? -7.220 10.957 4.106 1.00 95.50 112 TYR A N 1
ATOM 923 C CA . TYR A 1 112 ? -8.546 11.085 3.508 1.00 95.50 112 TYR A CA 1
ATOM 924 C C . TYR A 1 112 ? -9.574 10.260 4.291 1.00 95.50 112 TYR A C 1
ATOM 926 O O . TYR A 1 112 ? -10.604 10.823 4.661 1.00 95.50 112 TYR A O 1
ATOM 934 N N . PHE A 1 113 ? -9.257 9.006 4.637 1.00 95.50 113 PHE A N 1
ATOM 935 C CA . PHE A 1 113 ? -10.114 8.165 5.478 1.00 95.50 113 PHE A CA 1
ATOM 936 C C . PHE A 1 113 ? -10.452 8.855 6.797 1.00 95.50 113 PHE A C 1
ATOM 938 O O . PHE A 1 113 ? -11.627 9.081 7.078 1.00 95.50 113 PHE A O 1
ATOM 945 N N . LEU A 1 114 ? -9.428 9.337 7.509 1.00 94.19 114 LEU A N 1
ATOM 946 C CA . LEU A 1 114 ? -9.591 10.052 8.777 1.00 94.19 114 LEU A CA 1
ATOM 947 C C . LEU A 1 114 ? -10.420 11.344 8.674 1.00 94.19 114 LEU A C 1
ATOM 949 O O . LEU A 1 114 ? -11.009 11.766 9.658 1.00 94.19 114 LEU A O 1
ATOM 953 N N . ARG A 1 115 ? -10.443 12.018 7.515 1.00 93.31 115 ARG A N 1
ATOM 954 C CA . ARG A 1 115 ? -11.158 13.300 7.356 1.00 93.31 115 ARG A CA 1
ATOM 955 C C . ARG A 1 115 ? -12.590 13.156 6.876 1.00 93.31 115 ARG A C 1
ATOM 957 O O . ARG A 1 115 ? -13.382 14.068 7.099 1.00 93.31 115 ARG A O 1
ATOM 964 N N . ARG A 1 116 ? -12.868 12.139 6.062 1.00 93.12 116 ARG A N 1
ATOM 965 C CA . ARG A 1 116 ? -14.049 12.141 5.188 1.00 93.12 116 ARG A CA 1
ATOM 966 C C . ARG A 1 116 ? -14.817 10.834 5.162 1.00 93.12 116 ARG A C 1
ATOM 968 O O . ARG A 1 116 ? -15.988 10.889 4.810 1.00 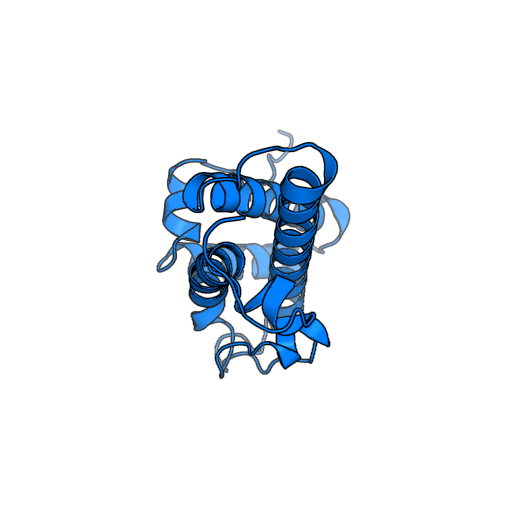93.12 116 ARG A O 1
ATOM 975 N N . LEU A 1 117 ? -14.171 9.707 5.454 1.00 93.06 117 LEU A N 1
ATOM 976 C CA . LEU A 1 117 ? -14.786 8.395 5.268 1.00 93.06 117 LEU A CA 1
ATOM 977 C C . LEU A 1 117 ? -15.158 7.748 6.598 1.00 93.06 117 LEU A C 1
ATOM 979 O O . LEU A 1 117 ? -16.268 7.255 6.732 1.00 93.06 117 LEU A O 1
ATOM 983 N N . TYR A 1 118 ? -14.239 7.772 7.562 1.00 96.50 118 TYR A N 1
ATOM 984 C CA . TYR A 1 118 ? -14.377 7.015 8.799 1.00 96.50 118 TYR A CA 1
ATOM 985 C C . TYR A 1 118 ? -15.122 7.794 9.878 1.00 96.50 118 TYR A C 1
ATOM 987 O O . TYR A 1 118 ? -14.846 8.974 10.133 1.00 96.50 118 TYR A O 1
ATOM 995 N N . THR A 1 119 ? -16.028 7.088 10.546 1.00 95.62 119 THR A N 1
ATOM 996 C CA . THR A 1 119 ? -16.634 7.469 11.824 1.00 95.62 119 THR A CA 1
ATOM 997 C C . THR A 1 119 ? -15.569 7.602 12.922 1.00 95.62 119 THR A C 1
ATOM 999 O O . THR A 1 119 ? -14.462 7.088 12.759 1.00 95.62 119 THR A O 1
ATOM 1002 N N . PRO A 1 120 ? -15.854 8.279 14.050 1.00 94.88 120 PRO A N 1
ATOM 1003 C CA . PRO A 1 120 ? -14.890 8.401 15.147 1.00 94.88 120 PRO A CA 1
ATOM 1004 C C . PRO A 1 120 ? -14.312 7.054 15.616 1.00 94.88 120 PRO A C 1
ATOM 1006 O O . PRO A 1 120 ? -13.096 6.939 15.758 1.00 94.88 120 PRO A O 1
ATOM 1009 N N . ASP A 1 121 ? -15.150 6.023 15.740 1.00 95.56 121 ASP A N 1
ATOM 1010 C CA . ASP A 1 121 ? -14.723 4.685 16.166 1.00 95.56 121 ASP A CA 1
ATOM 1011 C C . ASP A 1 121 ? -13.772 4.037 15.141 1.00 95.56 121 ASP A C 1
ATOM 1013 O O . ASP A 1 121 ? -12.715 3.515 15.495 1.00 95.56 121 ASP A O 1
ATOM 1017 N N . GLU A 1 122 ? -14.089 4.129 13.846 1.00 96.62 122 GLU A N 1
ATOM 1018 C CA . GLU A 1 122 ? -13.224 3.634 12.764 1.00 96.62 122 GLU A CA 1
ATOM 1019 C C . GLU A 1 122 ? -11.910 4.425 12.667 1.00 96.62 122 GLU A C 1
ATOM 1021 O O . GLU A 1 122 ? -10.863 3.873 12.318 1.00 96.62 122 GLU A O 1
ATOM 1026 N N . GLN A 1 123 ? -11.925 5.722 12.995 1.00 95.94 123 GLN A N 1
ATOM 1027 C CA . GLN A 1 123 ? -10.703 6.521 13.077 1.00 95.94 123 GLN A CA 1
ATOM 1028 C C . GLN A 1 123 ? -9.789 6.022 14.196 1.00 95.94 123 GLN A C 1
ATOM 1030 O O . GLN A 1 123 ? -8.578 5.942 13.987 1.00 95.94 123 GLN A O 1
ATOM 1035 N N . ASP A 1 124 ? -10.338 5.671 15.358 1.00 95.44 124 ASP A N 1
ATOM 1036 C CA . ASP A 1 124 ? -9.562 5.122 16.472 1.00 95.44 124 ASP A CA 1
ATOM 1037 C C . ASP A 1 124 ? -8.990 3.743 16.139 1.00 95.44 124 ASP A C 1
ATOM 1039 O O . ASP A 1 124 ? -7.794 3.509 16.346 1.00 95.44 124 ASP A O 1
ATOM 1043 N N . GLN A 1 125 ? -9.786 2.878 15.508 1.00 96.88 125 GLN A N 1
ATOM 1044 C CA . GLN A 1 125 ? -9.307 1.598 14.981 1.00 96.88 125 GLN A CA 1
ATOM 1045 C C . GLN A 1 125 ? -8.171 1.790 13.965 1.00 96.88 125 GLN A C 1
ATOM 1047 O O . GLN A 1 125 ? -7.140 1.118 14.038 1.00 96.88 125 GLN A O 1
ATOM 1052 N N . LEU A 1 126 ? -8.310 2.744 13.038 1.00 96.88 126 LEU A N 1
ATOM 1053 C CA . LEU A 1 126 ? -7.269 3.056 12.060 1.00 96.88 126 LEU A CA 1
ATOM 1054 C C . LEU A 1 126 ? -5.992 3.570 12.726 1.00 96.88 126 LEU A C 1
ATOM 1056 O O . LEU A 1 126 ? -4.896 3.149 12.355 1.00 96.88 126 LEU A O 1
ATOM 1060 N N . ARG A 1 127 ? -6.108 4.461 13.717 1.00 95.56 127 ARG A N 1
ATOM 1061 C CA . ARG A 1 127 ? -4.954 4.955 14.482 1.00 95.56 127 ARG A CA 1
ATOM 1062 C C . ARG A 1 127 ? -4.227 3.808 15.180 1.00 95.56 127 ARG A C 1
ATOM 1064 O O . ARG A 1 127 ? -2.998 3.777 15.132 1.00 95.56 127 ARG A O 1
ATOM 1071 N N . GLU A 1 128 ? -4.951 2.857 15.766 1.00 95.06 128 GLU A N 1
ATOM 1072 C CA . GLU A 1 128 ? -4.352 1.688 16.415 1.00 95.06 128 GLU A CA 1
ATOM 1073 C C . GLU A 1 128 ? -3.636 0.776 15.407 1.00 95.06 128 GLU A C 1
ATOM 1075 O O . GLU A 1 128 ? -2.472 0.422 15.621 1.00 95.06 128 GLU A O 1
ATOM 1080 N N . VAL A 1 129 ? -4.264 0.470 14.264 1.00 95.38 129 VAL A N 1
ATOM 1081 C CA . VAL A 1 129 ? -3.628 -0.295 13.174 1.00 95.38 129 VAL A CA 1
ATOM 1082 C C . VAL A 1 129 ? -2.325 0.378 12.731 1.00 95.38 129 VAL A C 1
ATOM 1084 O O . VAL A 1 129 ? -1.271 -0.260 12.694 1.00 95.38 129 VAL A O 1
ATOM 1087 N N . LEU A 1 130 ? -2.359 1.684 12.448 1.00 94.81 130 LEU A N 1
ATOM 1088 C CA . LEU A 1 130 ? -1.186 2.445 12.003 1.00 94.81 130 LEU A CA 1
ATOM 1089 C C . LEU A 1 130 ? -0.087 2.497 13.066 1.00 94.81 130 LEU A C 1
ATOM 1091 O O . LEU A 1 130 ? 1.093 2.375 12.731 1.00 94.81 130 LEU A O 1
ATOM 1095 N N . LYS A 1 131 ? -0.464 2.650 14.339 1.00 93.38 131 LYS A N 1
ATOM 1096 C CA . LYS A 1 131 ? 0.474 2.650 15.461 1.00 93.38 131 LYS A CA 1
ATOM 1097 C C . LYS A 1 131 ? 1.219 1.324 15.541 1.00 93.38 131 LYS A C 1
ATOM 1099 O O . LYS A 1 131 ? 2.443 1.340 15.632 1.00 93.38 131 LYS A O 1
ATOM 1104 N N . ARG A 1 132 ? 0.523 0.182 15.463 1.00 92.62 132 ARG A N 1
ATOM 1105 C CA . ARG A 1 132 ? 1.194 -1.129 15.501 1.00 92.62 132 ARG A CA 1
ATOM 1106 C C . ARG A 1 132 ? 2.052 -1.367 14.263 1.00 92.62 132 ARG A C 1
ATOM 1108 O O . ARG A 1 132 ? 3.185 -1.816 14.416 1.00 92.62 132 ARG A O 1
ATOM 1115 N N . LEU A 1 133 ? 1.581 -0.991 13.071 1.00 91.69 133 LEU A N 1
ATOM 1116 C CA . LEU A 1 133 ? 2.375 -1.075 11.837 1.00 91.69 133 LEU A CA 1
ATOM 1117 C C . LEU A 1 133 ? 3.700 -0.309 11.937 1.00 91.69 133 LEU A C 1
ATOM 1119 O O . LEU A 1 133 ? 4.726 -0.782 11.444 1.00 91.69 133 LEU A O 1
ATOM 1123 N N . ALA A 1 134 ? 3.700 0.848 12.601 1.00 91.00 134 ALA A N 1
ATOM 1124 C CA . ALA A 1 134 ? 4.896 1.664 12.782 1.00 91.00 134 ALA A CA 1
ATOM 1125 C C . ALA A 1 134 ? 5.943 1.034 13.725 1.00 91.00 134 ALA A C 1
ATOM 1127 O O . ALA A 1 134 ? 7.101 1.426 13.679 1.00 91.00 134 ALA A O 1
ATOM 1128 N N . THR A 1 135 ? 5.592 0.042 14.551 1.00 87.62 135 THR A N 1
ATOM 1129 C CA . THR A 1 135 ? 6.529 -0.500 15.559 1.00 87.62 135 THR A CA 1
ATOM 1130 C C . THR A 1 135 ? 7.623 -1.418 15.010 1.00 87.62 135 THR A C 1
ATOM 1132 O O . THR A 1 135 ? 8.633 -1.611 15.683 1.00 87.62 135 THR A O 1
ATOM 1135 N N . GLN A 1 136 ? 7.436 -2.037 13.838 1.00 73.75 136 GLN A N 1
ATOM 1136 C CA . GLN A 1 136 ? 8.301 -3.145 13.390 1.00 73.75 136 GLN A CA 1
ATOM 1137 C C . GLN A 1 136 ? 8.607 -3.156 11.887 1.00 73.75 136 GLN A C 1
ATOM 1139 O O . GLN A 1 136 ? 9.108 -4.159 11.380 1.00 73.75 136 GLN A O 1
ATOM 1144 N N . SER A 1 137 ? 8.288 -2.092 11.150 1.00 79.69 137 SER A N 1
ATOM 1145 C CA . SER A 1 137 ? 8.346 -2.129 9.686 1.00 79.69 137 SER A CA 1
ATOM 1146 C C . SER A 1 137 ? 9.014 -0.904 9.074 1.00 79.69 137 SER A C 1
ATOM 1148 O O . SER A 1 137 ? 9.176 0.128 9.720 1.00 79.69 137 SER A O 1
ATOM 1150 N N . THR A 1 138 ? 9.323 -0.987 7.775 1.00 87.25 138 THR A N 1
ATOM 1151 C CA . THR A 1 138 ? 9.817 0.154 6.978 1.00 87.25 138 THR A CA 1
ATOM 1152 C C . THR A 1 138 ? 8.854 1.353 7.010 1.00 87.25 138 THR A C 1
ATOM 1154 O O . THR A 1 138 ? 9.248 2.482 6.718 1.00 87.25 138 THR A O 1
ATOM 1157 N N . PHE A 1 139 ? 7.585 1.127 7.371 1.00 91.81 139 PHE A N 1
ATOM 1158 C CA . PHE A 1 139 ? 6.621 2.193 7.608 1.00 91.81 139 PHE A CA 1
ATOM 1159 C C . PHE A 1 139 ? 6.936 2.998 8.880 1.00 91.81 139 PHE A C 1
ATOM 1161 O O . PHE A 1 139 ? 6.768 4.213 8.861 1.00 91.81 139 PHE A O 1
ATOM 1168 N N . GLY A 1 140 ? 7.461 2.368 9.937 1.00 91.75 140 GLY A N 1
ATOM 1169 C CA . GLY A 1 140 ? 7.941 3.051 11.145 1.00 91.75 140 GLY A CA 1
ATOM 1170 C C . GLY A 1 140 ? 9.026 4.074 10.830 1.00 91.75 140 GLY A C 1
ATOM 1171 O O . GLY A 1 140 ? 8.826 5.269 11.034 1.00 91.75 140 GLY A O 1
ATOM 1172 N N . ASP A 1 141 ? 10.098 3.632 10.164 1.00 91.56 141 ASP A N 1
ATOM 1173 C CA . ASP A 1 141 ? 11.186 4.512 9.710 1.00 91.56 141 ASP A CA 1
ATOM 1174 C C . ASP A 1 141 ? 10.690 5.667 8.827 1.00 91.56 141 ASP A C 1
ATOM 1176 O O . ASP A 1 141 ? 11.315 6.727 8.732 1.00 91.56 141 ASP A O 1
ATOM 1180 N N . PHE A 1 142 ? 9.612 5.447 8.071 1.00 93.12 142 PHE A N 1
ATOM 1181 C CA . PHE A 1 142 ? 8.994 6.477 7.245 1.00 93.12 142 PHE A CA 1
ATOM 1182 C C . PHE A 1 142 ? 8.223 7.499 8.087 1.00 93.12 142 PHE A C 1
ATOM 1184 O O . PHE A 1 142 ? 8.385 8.697 7.851 1.00 93.12 142 PHE A O 1
ATOM 1191 N N . VAL A 1 143 ? 7.426 7.045 9.058 1.00 92.88 143 VAL A N 1
ATOM 1192 C CA . VAL A 1 143 ? 6.673 7.906 9.981 1.00 92.88 143 VAL A CA 1
ATOM 1193 C C . VAL A 1 143 ? 7.619 8.734 10.850 1.00 92.88 143 VAL A C 1
ATOM 1195 O O . VAL A 1 143 ? 7.405 9.937 10.983 1.00 92.88 143 VAL A O 1
ATOM 1198 N N . ASP A 1 144 ? 8.704 8.144 11.349 1.00 92.62 144 ASP A N 1
ATOM 1199 C CA . ASP A 1 144 ? 9.701 8.849 12.166 1.00 92.62 144 ASP A CA 1
ATOM 1200 C C . ASP A 1 144 ? 10.379 9.988 11.393 1.00 92.62 144 ASP A C 1
ATOM 1202 O O .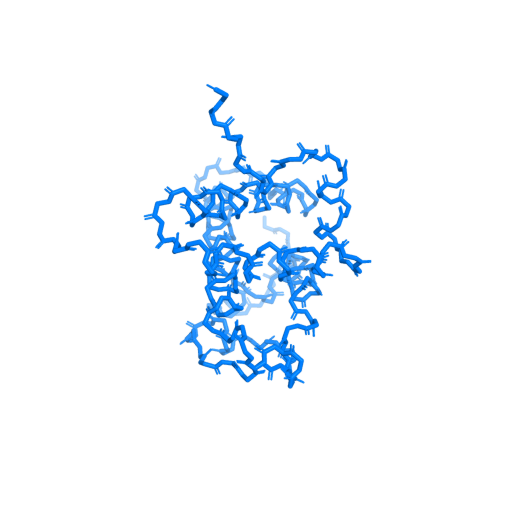 ASP A 1 144 ? 10.612 11.075 11.923 1.00 92.62 144 ASP A O 1
ATOM 1206 N N . ARG A 1 145 ? 10.640 9.774 10.097 1.00 93.25 145 ARG A N 1
ATOM 1207 C CA . ARG A 1 145 ? 11.182 10.807 9.199 1.00 93.25 145 ARG A CA 1
ATOM 1208 C C . ARG A 1 145 ? 10.155 11.863 8.787 1.00 93.25 145 ARG A C 1
ATOM 1210 O O . ARG A 1 145 ? 10.553 12.937 8.342 1.00 93.25 145 ARG A O 1
ATOM 1217 N N . HIS A 1 146 ? 8.860 11.582 8.931 1.00 91.44 146 HIS A N 1
ATOM 1218 C CA . HIS A 1 146 ? 7.772 12.483 8.545 1.00 91.44 146 HIS A CA 1
ATOM 1219 C C . HIS A 1 146 ? 6.722 12.591 9.665 1.00 91.44 146 HIS A C 1
ATOM 1221 O O . HIS A 1 146 ? 5.614 12.055 9.539 1.00 91.44 146 HIS A O 1
ATOM 1227 N N . PRO A 1 147 ? 7.027 13.306 10.765 1.00 89.69 147 PRO A N 1
ATOM 1228 C CA . PRO A 1 147 ? 6.118 13.410 11.899 1.00 89.69 147 PRO A CA 1
ATOM 1229 C C . PRO A 1 147 ? 4.733 13.933 11.495 1.00 89.69 147 PRO A C 1
ATOM 1231 O O . PRO A 1 147 ? 4.600 14.956 10.820 1.00 89.69 147 PRO A O 1
ATOM 1234 N N . GLY A 1 148 ? 3.686 13.217 11.909 1.00 87.06 148 GLY A N 1
ATOM 1235 C CA . GLY A 1 148 ? 2.296 13.569 11.608 1.00 87.06 148 GLY A CA 1
ATOM 1236 C C . GLY A 1 148 ? 1.855 13.286 10.167 1.00 87.06 148 GLY A C 1
ATOM 1237 O O . GLY A 1 148 ? 0.765 13.708 9.784 1.00 87.06 148 GLY A O 1
ATOM 1238 N N . VAL A 1 149 ? 2.648 12.566 9.361 1.00 91.69 149 VAL A N 1
ATOM 1239 C CA . VAL A 1 149 ? 2.291 12.245 7.968 1.00 91.69 149 VAL A CA 1
ATOM 1240 C C . VAL A 1 149 ? 0.996 11.440 7.864 1.00 91.69 149 VAL A C 1
ATOM 1242 O O . VAL A 1 149 ? 0.255 11.602 6.904 1.00 91.69 149 VAL A O 1
ATOM 1245 N N . THR A 1 150 ? 0.656 10.618 8.847 1.00 88.44 150 THR A N 1
ATOM 1246 C CA . THR A 1 150 ? -0.617 9.880 8.877 1.00 88.44 150 THR A CA 1
ATOM 1247 C C . THR A 1 150 ? -1.683 10.527 9.751 1.00 88.44 150 THR A C 1
ATOM 1249 O O . THR A 1 150 ? -2.788 10.003 9.841 1.00 88.44 150 THR A O 1
ATOM 1252 N N . SER A 1 151 ? -1.397 11.687 10.340 1.00 88.12 151 SER A N 1
ATOM 1253 C CA . SER A 1 151 ? -2.320 12.399 11.220 1.00 88.12 151 SER A CA 1
ATOM 1254 C C . SER A 1 151 ? -3.079 13.491 10.470 1.00 88.12 151 SER A C 1
ATOM 1256 O O . SER A 1 151 ? -2.610 14.070 9.485 1.00 88.12 151 SER A O 1
ATOM 1258 N N . VAL A 1 152 ? -4.268 13.810 10.969 1.00 83.56 152 VAL A N 1
ATOM 1259 C CA . VAL A 1 152 ? -5.022 14.998 10.568 1.00 83.56 152 VAL A CA 1
ATOM 1260 C C . VAL A 1 152 ? -4.807 16.044 11.651 1.00 83.56 152 VAL A C 1
ATOM 1262 O O . VAL A 1 152 ? -4.889 15.727 12.833 1.00 83.56 152 VAL A O 1
ATOM 1265 N N . ARG A 1 153 ? -4.495 17.283 11.262 1.00 74.50 153 ARG A N 1
ATOM 1266 C CA . ARG A 1 153 ? -4.486 18.397 12.214 1.00 74.50 153 ARG A CA 1
ATOM 1267 C C . ARG A 1 153 ? -5.928 18.699 12.590 1.00 74.50 153 ARG A C 1
ATOM 1269 O O . ARG A 1 153 ? -6.726 18.995 11.701 1.00 74.50 153 ARG A O 1
ATOM 1276 N N . GLU A 1 154 ? -6.243 18.617 13.871 1.00 64.31 154 GLU A N 1
ATOM 1277 C CA . GLU A 1 154 ? -7.498 19.148 14.386 1.00 64.31 154 GLU A CA 1
ATOM 1278 C C . GLU A 1 154 ? -7.466 20.670 14.213 1.00 64.31 154 GLU A C 1
ATOM 1280 O O . GLU A 1 154 ? -6.442 21.315 14.460 1.00 64.31 154 GLU A O 1
ATOM 1285 N N . ALA A 1 155 ? -8.547 21.235 13.676 1.00 55.03 155 ALA A N 1
ATOM 1286 C CA . ALA A 1 155 ? -8.702 22.679 13.658 1.00 55.03 155 ALA A CA 1
ATOM 1287 C C . ALA A 1 155 ? -8.923 23.120 15.109 1.00 55.03 155 ALA A C 1
ATOM 1289 O O . ALA A 1 155 ? -9.863 22.644 15.744 1.00 55.03 155 ALA A O 1
ATOM 1290 N N . ALA A 1 156 ? -8.010 23.950 15.617 1.00 40.00 156 ALA A N 1
ATOM 1291 C CA . ALA A 1 156 ? -8.147 24.615 16.909 1.00 40.00 156 ALA A CA 1
ATOM 1292 C C . ALA A 1 156 ? -9.340 25.579 16.917 1.00 40.00 156 ALA A C 1
ATOM 1294 O O . ALA A 1 156 ? -9.636 26.149 15.838 1.00 40.00 156 ALA A O 1
#

Secondary structure (DSSP, 8-state):
--S--S---HHIIIIISHHHHHHHHHHHHHGGGTBSSPPPHHHHHTT----B-GGGGGGHHHHHHHHHHHHHHHHHHHHHHHHHHHHS-PPPPPHHHHHHHHHHHHHHHHHHIIIII--HHHHHHHHHHHHHHHTTSHHHHHHHHSTTTTPPPPP-

pLDDT: mean 91.27, std 10.12, range [40.0, 98.31]

Organism: NCBI:txid4796

Foldseek 3Di:
DPDDPDDDDPCCQQDVPPLNVLQLVQLQQLCVQFAPDGDDPCCLVVVDQTHGDPVCPVVSVLSSVLNVLLSVLSSVLSVVQVCCCVPVVDDRDPNVRSNLSSLLSSLVVLLCCLPPNDDPVNNVSNVVSLVVSLPRHPSVVSCVVPPCSNHDDDDD

Radius of gyration: 16.43 Å; chains: 1; bounding box: 36×40×40 Å

Sequence (156 aa):
REGCNAIESDQHLFFDCTLALGLWRHVLDIVRMLFKHKPTWLDIALAREMHVRDEWTDHEVIVADVWHVLRSVTLHFVWSDRNRCLFDGRQPTPTLAALQVILMTFAAHIRYFLRRLYTPDEQDQLREVLKRLATQSTFGDFVDRHPGVTSVREAA